Protein AF-A0A6A7FNQ8-F1 (afdb_monomer)

Radius of gyration: 38.82 Å; Cα contacts (8 Å, |Δi|>4): 27; chains: 1; bounding box: 84×37×100 Å

Solvent-accessible surface area (backbone atoms only — not comparable to full-atom values): 10186 Å² total; per-residue (Å²): 113,66,74,56,52,59,48,55,56,49,52,52,52,51,53,49,52,50,53,35,25,52,53,17,48,75,67,78,38,58,58,59,39,65,74,50,99,54,83,59,86,75,88,68,81,47,77,76,74,66,50,86,70,85,69,53,70,67,58,48,48,44,39,73,67,52,43,49,56,52,52,51,49,54,50,50,52,48,52,49,49,55,52,49,51,53,59,70,70,46,84,82,74,76,77,59,86,85,74,57,78,63,93,86,80,80,80,84,82,92,76,85,90,77,94,81,89,77,90,79,89,78,74,78,78,76,77,79,76,74,83,63,71,69,60,57,56,55,53,53,55,54,54,54,55,53,53,53,53,53,52,52,54,53,54,64,73,74,110

Secondary structure (DSSP, 8-state):
-HHHHHHHHHHHHHHHHHHHHHHHHHTT--TTTTTSSSPPPP-PPPTTTT-S----HHHHHHIIIIIHHHHHHHHHHHHHHHHHHHHHHS--PPPPTTS-S-TTSSSS---------------PPPPPPPPPTHHHHHHHHHHHHHHHHHHHHHHHHH-

Mean predicted aligned error: 19.67 Å

InterPro domains:
  IPR038077 Troponin domain superfamily [SSF90250] (1-68)

Organism: NCBI:txid1518452

Foldseek 3Di:
DVVVVVVVVVVVVVVVLVVQQVVCVVVVHHSCQSVDPDHHDDPDDDPVRPPPDPDDPVVVVCCVVCVVVVVVVVVVVVVVVVVVVVVVPDDPDDDPPVVDDPVPPPDPDDDDDDDDDDDDDDDDPPDDPPPDCVVVVVVVVVVVVVVVVVVVVVVVVVD

Structure (mmCIF, N/CA/C/O backbone):
data_AF-A0A6A7FNQ8-F1
#
_entry.id   AF-A0A6A7FNQ8-F1
#
loop_
_atom_site.group_PDB
_atom_site.id
_atom_site.type_symbol
_atom_site.label_atom_id
_atom_site.label_alt_id
_atom_site.label_comp_id
_atom_site.label_asym_id
_atom_site.label_entity_id
_atom_site.label_seq_id
_atom_site.pdbx_PDB_ins_code
_atom_site.Cartn_x
_atom_site.Cartn_y
_atom_site.Cartn_z
_atom_site.occupancy
_atom_site.B_iso_or_equiv
_atom_site.auth_seq_id
_atom_site.auth_comp_id
_atom_site.auth_asym_id
_atom_site.auth_atom_id
_atom_site.pdbx_PDB_model_num
ATOM 1 N N . ARG A 1 1 ? 17.886 -22.400 -55.263 1.00 74.25 1 ARG A N 1
ATOM 2 C CA . ARG A 1 1 ? 17.779 -22.983 -53.901 1.00 74.25 1 ARG A CA 1
ATOM 3 C C . ARG A 1 1 ? 18.314 -22.017 -52.836 1.00 74.25 1 ARG A C 1
ATOM 5 O O . ARG A 1 1 ? 17.515 -21.608 -52.012 1.00 74.25 1 ARG A O 1
ATOM 12 N N . MET A 1 2 ? 19.568 -21.554 -52.929 1.00 79.62 2 MET A N 1
ATOM 13 C CA . MET A 1 2 ? 20.163 -20.540 -52.025 1.00 79.62 2 MET A CA 1
ATOM 14 C C . MET A 1 2 ? 19.332 -19.250 -51.878 1.00 79.62 2 MET A C 1
ATOM 16 O O . MET A 1 2 ? 18.899 -18.930 -50.783 1.00 79.62 2 MET A O 1
ATOM 20 N N . LYS A 1 3 ? 18.943 -18.608 -52.992 1.00 83.62 3 LYS A N 1
ATOM 21 C CA . LYS A 1 3 ? 18.135 -17.367 -52.968 1.00 83.62 3 LYS A CA 1
ATOM 22 C C . LYS A 1 3 ? 16.793 -17.477 -52.222 1.00 83.62 3 LYS A C 1
ATOM 24 O O . LYS A 1 3 ? 16.297 -16.477 -51.721 1.00 83.62 3 LYS A O 1
ATOM 29 N N . ARG A 1 4 ? 16.195 -18.676 -52.172 1.00 88.31 4 ARG A N 1
ATOM 30 C CA . ARG A 1 4 ? 14.946 -18.929 -51.431 1.00 88.31 4 ARG A CA 1
ATOM 31 C C . ARG A 1 4 ? 15.222 -19.069 -49.937 1.00 88.31 4 ARG A C 1
ATOM 33 O O . ARG A 1 4 ? 14.495 -18.506 -49.143 1.00 88.31 4 ARG A O 1
ATOM 40 N N . GLN A 1 5 ? 16.309 -19.743 -49.572 1.00 89.38 5 GLN A N 1
ATOM 41 C CA . GLN A 1 5 ? 16.746 -19.836 -48.178 1.00 89.38 5 GLN A CA 1
ATOM 42 C C . GLN A 1 5 ? 17.107 -18.454 -47.621 1.00 89.38 5 GLN A C 1
ATOM 44 O O . GLN A 1 5 ? 16.694 -18.119 -46.518 1.00 89.38 5 GLN A O 1
ATOM 49 N N . ASP A 1 6 ? 17.796 -17.617 -48.402 1.00 90.44 6 ASP A N 1
ATOM 50 C CA . ASP A 1 6 ? 18.111 -16.238 -48.005 1.00 90.44 6 ASP A CA 1
ATOM 51 C C . ASP A 1 6 ? 16.852 -15.387 -47.790 1.00 90.44 6 ASP A C 1
ATOM 53 O O . ASP A 1 6 ? 16.841 -14.505 -46.931 1.00 90.44 6 ASP A O 1
ATOM 57 N N . TYR A 1 7 ? 15.797 -15.640 -48.570 1.00 92.19 7 TYR A N 1
ATOM 58 C CA . TYR A 1 7 ? 14.490 -15.011 -48.393 1.00 92.19 7 TYR A CA 1
ATOM 59 C C . TYR A 1 7 ? 13.813 -15.502 -47.108 1.00 92.19 7 TYR A C 1
ATOM 61 O O . TYR A 1 7 ? 13.471 -14.682 -46.258 1.00 92.19 7 TYR A O 1
ATOM 69 N N . ASP A 1 8 ? 13.742 -16.821 -46.917 1.00 92.88 8 ASP A N 1
ATOM 70 C CA . ASP A 1 8 ? 13.152 -17.449 -45.730 1.00 92.88 8 ASP A CA 1
ATOM 71 C C . ASP A 1 8 ? 13.858 -16.959 -44.439 1.00 92.88 8 ASP A C 1
ATOM 73 O O . ASP A 1 8 ? 13.212 -16.612 -43.450 1.00 92.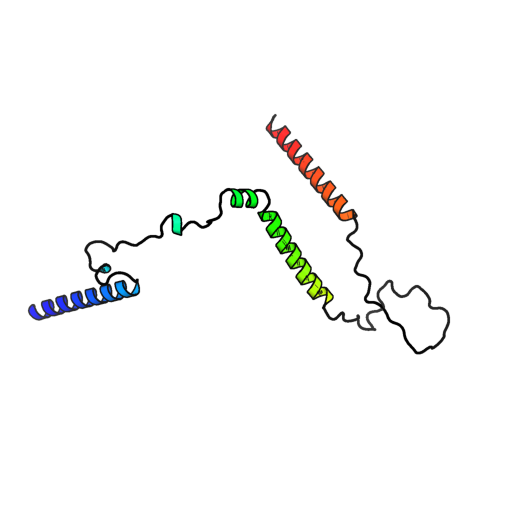88 8 ASP A O 1
ATOM 77 N N . PHE A 1 9 ? 15.191 -16.822 -44.444 1.00 92.50 9 PHE A N 1
ATOM 78 C CA . PHE A 1 9 ? 15.948 -16.288 -43.301 1.00 92.50 9 PHE A CA 1
ATOM 79 C C . PHE A 1 9 ? 15.690 -14.803 -43.024 1.00 92.50 9 PHE A C 1
ATOM 81 O O . PHE A 1 9 ? 15.757 -14.382 -41.865 1.00 92.50 9 PHE A O 1
ATOM 88 N N . LYS A 1 10 ? 15.431 -13.991 -44.054 1.00 93.25 10 LYS A N 1
ATOM 89 C CA . LYS A 1 10 ? 15.084 -12.572 -43.877 1.00 93.25 10 LYS A CA 1
ATOM 90 C C . LYS A 1 10 ? 13.684 -12.426 -43.295 1.00 93.25 10 LYS A C 1
ATOM 92 O O . LYS A 1 10 ? 13.521 -11.680 -42.333 1.00 93.25 10 LYS A O 1
ATOM 97 N N . GLU A 1 11 ? 12.722 -13.186 -43.810 1.00 93.94 11 GLU A N 1
ATOM 98 C CA . GLU A 1 11 ? 11.338 -13.167 -43.333 1.00 93.94 11 GLU A CA 1
ATOM 99 C C . GLU A 1 11 ? 11.243 -13.616 -41.868 1.00 93.94 11 GLU A C 1
ATOM 101 O O . GLU A 1 11 ? 10.610 -12.951 -41.048 1.00 93.94 11 GLU A O 1
ATOM 106 N N . LEU A 1 12 ? 11.942 -14.693 -41.493 1.00 93.62 12 LEU A N 1
ATOM 107 C CA . LEU A 1 12 ? 11.960 -15.172 -40.109 1.00 93.62 12 LEU A CA 1
ATOM 108 C C . LEU A 1 12 ? 12.550 -14.138 -39.141 1.00 93.62 12 LEU A C 1
ATOM 110 O O . LEU A 1 12 ? 11.993 -13.918 -38.064 1.00 93.62 12 LEU A O 1
ATOM 114 N N . LYS A 1 13 ? 13.641 -13.463 -39.526 1.00 92.19 13 LYS A N 1
ATOM 115 C CA . LYS A 1 13 ? 14.248 -12.391 -38.718 1.00 92.19 13 LYS A CA 1
ATOM 116 C C . LYS A 1 13 ? 13.326 -11.182 -38.592 1.00 92.19 13 LYS A C 1
ATOM 118 O O . LYS A 1 13 ? 13.235 -10.589 -37.517 1.00 92.19 13 LYS A O 1
ATOM 123 N N . GLU A 1 14 ? 12.629 -10.821 -39.664 1.00 93.19 14 GLU A N 1
ATOM 124 C CA . GLU A 1 14 ? 11.662 -9.727 -39.642 1.00 93.19 14 GLU A CA 1
ATOM 125 C C . GLU A 1 14 ? 10.462 -10.060 -38.746 1.00 93.19 14 GLU A C 1
ATOM 127 O O . GLU A 1 14 ? 10.102 -9.263 -37.878 1.00 93.19 14 GLU A O 1
ATOM 132 N N . ARG A 1 15 ? 9.911 -11.272 -38.864 1.00 94.69 15 ARG A N 1
ATOM 133 C CA . ARG A 1 15 ? 8.818 -11.763 -38.017 1.00 94.69 15 ARG A CA 1
ATOM 134 C C . ARG A 1 15 ? 9.221 -11.822 -36.545 1.00 94.69 15 ARG A C 1
ATOM 136 O O . ARG A 1 15 ? 8.455 -11.397 -35.681 1.00 94.69 15 ARG A O 1
ATOM 143 N N . GLN A 1 16 ? 10.438 -12.276 -36.252 1.00 91.69 16 GLN A N 1
ATOM 144 C CA . GLN A 1 16 ? 11.000 -12.247 -34.902 1.00 91.69 16 GLN A CA 1
ATOM 145 C C . GLN A 1 16 ? 11.099 -10.807 -34.375 1.00 91.69 16 GLN A C 1
ATOM 147 O O . GLN A 1 16 ? 10.689 -10.536 -33.246 1.00 91.69 16 GLN A O 1
ATOM 152 N N . LYS A 1 17 ? 11.567 -9.853 -35.193 1.00 91.12 17 LYS A N 1
ATOM 153 C CA . LYS A 1 17 ? 11.630 -8.432 -34.814 1.00 91.12 17 LYS A CA 1
ATOM 154 C C . LYS A 1 17 ? 10.237 -7.863 -34.526 1.00 91.12 17 LYS A C 1
ATOM 156 O O . LYS A 1 17 ? 10.067 -7.148 -33.541 1.00 91.12 17 LYS A O 1
ATOM 161 N N . GLN A 1 18 ? 9.236 -8.201 -35.339 1.00 90.94 18 GLN A N 1
ATOM 162 C CA . GLN A 1 18 ? 7.845 -7.781 -35.136 1.00 90.94 18 GLN A CA 1
ATOM 163 C C . GLN A 1 18 ? 7.258 -8.342 -33.832 1.00 90.94 18 GLN A C 1
ATOM 165 O O . GLN A 1 18 ? 6.653 -7.593 -33.067 1.00 90.94 18 GLN A O 1
ATOM 170 N N . GLN A 1 19 ? 7.498 -9.621 -33.525 1.00 92.44 19 GLN A N 1
ATOM 171 C CA . GLN A 1 19 ? 7.075 -10.228 -32.257 1.00 92.44 19 GLN A CA 1
ATOM 172 C C . GLN A 1 19 ? 7.722 -9.541 -31.047 1.00 92.44 19 GLN A C 1
ATOM 174 O O . GLN A 1 19 ? 7.041 -9.254 -30.061 1.00 92.44 19 GLN A O 1
ATOM 179 N N . LEU A 1 20 ? 9.024 -9.235 -31.115 1.00 90.69 20 LEU A N 1
ATOM 180 C CA . LEU A 1 20 ? 9.728 -8.530 -30.039 1.00 90.69 20 LEU A CA 1
ATOM 181 C C . LEU A 1 20 ? 9.211 -7.095 -29.858 1.00 90.69 20 LEU A C 1
ATOM 183 O O . LEU A 1 20 ? 9.031 -6.671 -28.718 1.00 90.69 20 LEU A O 1
ATOM 187 N N . ARG A 1 21 ? 8.894 -6.389 -30.952 1.00 89.00 21 ARG A N 1
ATOM 188 C CA . ARG A 1 21 ? 8.266 -5.053 -30.927 1.00 89.00 21 ARG A CA 1
ATOM 189 C C . ARG A 1 21 ? 6.882 -5.078 -30.273 1.00 89.00 21 ARG A C 1
ATOM 191 O O . ARG A 1 21 ? 6.615 -4.290 -29.372 1.00 89.00 21 ARG A O 1
ATOM 198 N N . GLN A 1 22 ? 6.021 -6.021 -30.662 1.00 92.31 22 GLN A N 1
ATOM 199 C CA . GLN A 1 22 ? 4.696 -6.194 -30.050 1.00 92.31 22 GLN A CA 1
ATOM 200 C C . GLN A 1 22 ? 4.795 -6.548 -28.560 1.00 92.31 22 GLN A C 1
ATOM 202 O O . GLN A 1 22 ? 4.031 -6.040 -27.740 1.00 92.31 22 GLN A O 1
ATOM 207 N N . LYS A 1 23 ? 5.768 -7.388 -28.188 1.00 90.88 23 LYS A N 1
ATOM 208 C CA . LYS A 1 23 ? 6.032 -7.747 -26.790 1.00 90.88 23 LYS A CA 1
ATOM 209 C C . LYS A 1 23 ? 6.542 -6.559 -25.972 1.00 90.88 23 LYS A C 1
ATOM 211 O O . LYS A 1 23 ? 6.182 -6.459 -24.802 1.00 90.88 23 LYS A O 1
ATOM 216 N N . ALA A 1 24 ? 7.355 -5.682 -26.561 1.00 88.75 24 ALA A N 1
ATOM 217 C CA . ALA A 1 24 ? 7.820 -4.461 -25.908 1.00 88.75 24 ALA A CA 1
ATOM 218 C C . ALA A 1 24 ? 6.654 -3.492 -25.660 1.00 88.75 24 ALA A C 1
ATOM 220 O O . ALA A 1 24 ? 6.426 -3.110 -24.514 1.00 88.75 24 ALA A O 1
ATOM 221 N N . LEU A 1 25 ? 5.827 -3.246 -26.684 1.00 87.06 25 LEU A N 1
ATOM 222 C CA . LEU A 1 25 ? 4.610 -2.433 -26.574 1.00 87.06 25 LEU A CA 1
ATOM 223 C C . LEU A 1 25 ? 3.655 -2.951 -25.492 1.00 87.06 25 LEU A C 1
ATOM 225 O O . LEU A 1 25 ? 3.199 -2.183 -24.651 1.00 87.06 25 LEU A O 1
ATOM 229 N N . LYS A 1 26 ? 3.400 -4.267 -25.450 1.00 90.62 26 LYS A N 1
ATOM 230 C CA . LYS A 1 26 ? 2.533 -4.878 -24.426 1.00 90.62 26 LYS A CA 1
ATOM 231 C C . LYS A 1 26 ? 3.081 -4.710 -23.003 1.00 90.62 26 LYS A C 1
ATOM 233 O O . LYS A 1 26 ? 2.311 -4.690 -22.052 1.00 90.62 26 LYS A O 1
ATOM 238 N N . LYS A 1 27 ? 4.403 -4.607 -22.851 1.00 86.88 27 LYS A N 1
ATOM 239 C CA . LYS A 1 27 ? 5.076 -4.362 -21.567 1.00 86.88 27 LYS A CA 1
ATOM 240 C C . LYS A 1 27 ? 5.194 -2.872 -21.220 1.00 86.88 27 LYS A C 1
ATOM 242 O O . LYS A 1 27 ? 5.860 -2.553 -20.242 1.00 86.88 27 LYS A O 1
ATOM 247 N N . GLY A 1 28 ? 4.591 -1.978 -22.010 1.00 84.56 28 GLY A N 1
ATOM 248 C CA . GLY A 1 28 ? 4.700 -0.528 -21.816 1.00 84.56 28 GLY A CA 1
ATOM 249 C C . GLY A 1 28 ? 6.122 -0.003 -22.021 1.00 84.56 28 GLY A C 1
ATOM 250 O O . GLY A 1 28 ? 6.487 1.037 -21.484 1.00 84.56 28 GLY A O 1
ATOM 251 N N . LEU A 1 29 ? 6.941 -0.755 -22.751 1.00 83.88 29 LEU A N 1
ATOM 252 C CA . LEU A 1 29 ? 8.338 -0.457 -23.002 1.00 83.88 29 LEU A CA 1
ATOM 253 C C . LEU A 1 29 ? 8.497 0.033 -24.448 1.00 83.88 29 LEU A C 1
ATOM 255 O O . LEU A 1 29 ? 7.696 -0.316 -25.316 1.00 83.88 29 LEU A O 1
ATOM 259 N N . ASP A 1 30 ? 9.532 0.829 -24.711 1.00 83.44 30 ASP A N 1
ATOM 260 C CA . ASP A 1 30 ? 9.786 1.386 -26.041 1.00 83.44 30 ASP A CA 1
ATOM 261 C C . ASP A 1 30 ? 9.891 0.298 -27.132 1.00 83.44 30 ASP A C 1
ATOM 263 O O . ASP A 1 30 ? 10.365 -0.818 -26.893 1.00 83.44 30 ASP A O 1
ATOM 267 N N . VAL A 1 31 ? 9.440 0.622 -28.346 1.00 79.25 31 VAL A N 1
ATOM 268 C CA . VAL A 1 31 ? 9.229 -0.323 -29.454 1.00 79.25 31 VAL A CA 1
ATOM 269 C C . VAL A 1 31 ? 10.501 -1.078 -29.834 1.00 79.25 31 VAL A C 1
ATOM 271 O O . VAL A 1 31 ? 10.424 -2.234 -30.245 1.00 79.25 31 VAL A O 1
ATOM 274 N N . GLU A 1 32 ? 11.682 -0.485 -29.659 1.00 80.38 32 GLU A N 1
ATOM 275 C CA . GLU A 1 32 ? 12.964 -1.126 -29.987 1.00 80.38 32 GLU A CA 1
ATOM 276 C C . GLU A 1 32 ? 13.708 -1.695 -28.773 1.00 80.38 32 GLU A C 1
ATOM 278 O O . GLU A 1 32 ? 14.740 -2.356 -28.924 1.00 80.38 32 GLU A O 1
ATOM 283 N N . ALA A 1 33 ? 13.164 -1.528 -27.570 1.00 81.62 33 ALA A N 1
ATOM 284 C CA . ALA A 1 33 ? 13.860 -1.832 -26.326 1.00 81.62 33 ALA A CA 1
ATOM 285 C C . ALA A 1 33 ? 14.182 -3.325 -26.1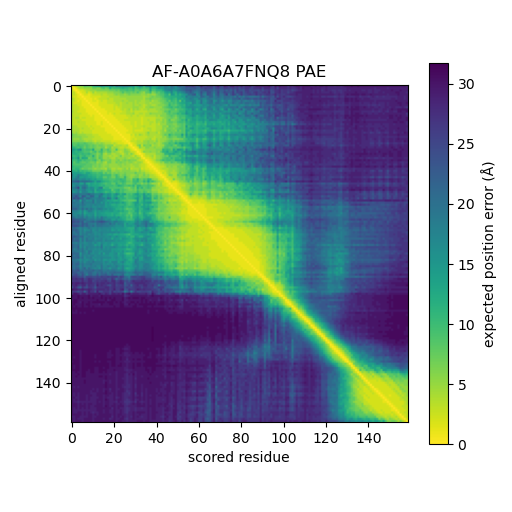42 1.00 81.62 33 ALA A C 1
ATOM 287 O O . ALA A 1 33 ? 15.149 -3.671 -25.470 1.00 81.62 33 ALA A O 1
ATOM 288 N N . LEU A 1 34 ? 13.407 -4.221 -26.762 1.00 82.00 34 LEU A N 1
ATOM 289 C CA . LEU A 1 34 ? 13.666 -5.666 -26.739 1.00 82.00 34 LEU A CA 1
ATOM 290 C C . LEU A 1 34 ? 14.486 -6.158 -27.948 1.00 82.00 34 LEU A C 1
ATOM 292 O O . LEU A 1 34 ? 14.847 -7.329 -28.013 1.00 82.00 34 LEU A O 1
ATOM 296 N N . THR A 1 35 ? 14.771 -5.280 -28.914 1.00 82.50 35 THR A N 1
ATOM 297 C CA . THR A 1 35 ? 15.546 -5.600 -30.127 1.00 82.50 35 THR A CA 1
ATOM 298 C C . THR A 1 35 ? 17.013 -5.164 -30.046 1.00 82.50 35 THR A C 1
ATOM 300 O O . THR A 1 35 ? 17.786 -5.450 -30.958 1.00 82.50 35 THR A O 1
ATOM 303 N N . GLY A 1 36 ? 17.403 -4.482 -28.963 1.00 82.38 36 GLY A N 1
ATOM 304 C CA . GLY A 1 36 ? 18.777 -4.052 -28.705 1.00 82.38 36 GLY A CA 1
ATOM 305 C C . GLY A 1 36 ? 19.710 -5.180 -28.245 1.00 82.38 36 GLY A C 1
ATOM 306 O O . GLY A 1 36 ? 19.281 -6.274 -27.888 1.00 82.38 36 GLY A O 1
ATOM 307 N N . LYS A 1 37 ? 21.021 -4.897 -28.225 1.00 87.50 37 LYS A N 1
ATOM 308 C CA . LYS A 1 37 ? 22.077 -5.838 -27.791 1.00 87.50 37 LYS A CA 1
ATOM 309 C C . LYS A 1 37 ? 22.007 -6.187 -26.300 1.00 87.50 37 LYS A C 1
ATOM 311 O O . LYS A 1 37 ? 22.476 -7.243 -25.887 1.00 87.50 37 LYS A O 1
ATOM 316 N N . HIS A 1 38 ? 21.456 -5.283 -25.501 1.00 85.25 38 HIS A N 1
ATOM 317 C CA . HIS A 1 38 ? 21.359 -5.419 -24.056 1.00 85.25 38 HIS A CA 1
ATOM 318 C C . HIS A 1 38 ? 19.888 -5.453 -23.648 1.00 85.25 38 HIS A C 1
ATOM 320 O O . HIS A 1 38 ? 19.074 -4.790 -24.297 1.00 85.25 38 HIS A O 1
ATOM 326 N N . PRO A 1 39 ? 19.539 -6.215 -22.597 1.00 86.12 39 PRO A N 1
ATOM 327 C CA . PRO A 1 39 ? 18.181 -6.233 -22.085 1.00 86.12 39 PRO A CA 1
ATOM 328 C C . PRO A 1 39 ? 17.726 -4.810 -21.732 1.00 86.12 39 PRO A C 1
ATOM 330 O O . PRO A 1 39 ? 18.545 -3.976 -21.328 1.00 86.12 39 PRO A O 1
ATOM 333 N N . PRO A 1 40 ? 16.428 -4.514 -21.890 1.00 86.25 40 PRO A N 1
ATOM 334 C CA . PRO A 1 40 ? 15.921 -3.181 -21.636 1.00 86.25 40 PRO A CA 1
ATOM 335 C C . PRO A 1 40 ? 16.092 -2.789 -20.173 1.00 86.25 40 PRO A C 1
ATOM 337 O O . PRO A 1 40 ? 15.895 -3.603 -19.269 1.00 86.25 40 PRO A O 1
ATOM 340 N N . LYS A 1 41 ? 16.417 -1.515 -19.943 1.00 84.75 41 LYS A N 1
ATOM 341 C CA . LYS A 1 41 ? 16.476 -0.948 -18.596 1.00 84.75 41 LYS A CA 1
ATOM 342 C C . LYS A 1 41 ? 15.069 -0.941 -18.006 1.00 84.75 41 LYS A C 1
ATOM 344 O O . LYS A 1 41 ? 14.165 -0.323 -18.562 1.00 84.75 41 LYS A O 1
ATOM 349 N N . ILE A 1 42 ? 14.897 -1.635 -16.889 1.00 83.12 42 ILE A N 1
ATOM 350 C CA . ILE A 1 42 ? 13.649 -1.648 -16.132 1.00 83.12 42 ILE A CA 1
ATOM 351 C C . ILE A 1 42 ? 13.717 -0.484 -15.150 1.00 83.12 42 ILE A C 1
ATOM 353 O O . ILE A 1 42 ? 14.670 -0.389 -14.378 1.00 83.12 42 ILE A O 1
ATOM 357 N N . GLN A 1 43 ? 12.715 0.391 -15.174 1.00 80.31 43 GLN A N 1
ATOM 358 C CA . GLN A 1 43 ? 12.529 1.348 -14.091 1.00 80.31 43 GLN A CA 1
ATOM 359 C C . GLN A 1 43 ? 12.039 0.562 -12.879 1.00 80.31 43 GLN A C 1
ATOM 361 O O . GLN A 1 43 ? 10.892 0.124 -12.815 1.00 80.31 43 GLN A O 1
ATOM 366 N N . THR A 1 44 ? 12.944 0.289 -11.948 1.00 83.56 44 THR A N 1
ATOM 367 C CA . THR A 1 44 ? 12.567 -0.269 -10.655 1.00 83.56 44 THR A CA 1
ATOM 368 C C . THR A 1 44 ? 12.045 0.859 -9.788 1.00 83.56 44 THR A C 1
ATOM 370 O O . THR A 1 44 ? 12.706 1.892 -9.699 1.00 83.56 44 THR A O 1
ATOM 373 N N . ALA A 1 45 ? 10.918 0.639 -9.108 1.00 86.56 45 ALA A N 1
ATOM 374 C CA . ALA A 1 45 ? 10.412 1.616 -8.151 1.00 86.56 45 ALA A CA 1
ATOM 375 C C . ALA A 1 45 ? 11.514 2.031 -7.160 1.00 86.56 45 ALA A C 1
ATOM 377 O O . ALA A 1 45 ? 12.263 1.171 -6.669 1.00 86.56 45 ALA A O 1
ATOM 378 N N . SER A 1 46 ? 11.619 3.335 -6.908 1.00 90.12 46 SER A N 1
ATOM 379 C CA . SER A 1 46 ? 12.622 3.930 -6.018 1.00 90.12 46 SER A CA 1
ATOM 380 C C . SER A 1 46 ? 12.437 3.447 -4.576 1.00 90.12 46 SER A C 1
ATOM 382 O O . SER A 1 46 ? 11.345 3.032 -4.179 1.00 90.12 46 SER A O 1
ATOM 384 N N . LYS A 1 47 ? 13.483 3.563 -3.746 1.00 88.06 47 LYS A N 1
ATOM 385 C CA . LYS A 1 47 ? 13.382 3.324 -2.293 1.00 88.06 47 LYS A CA 1
ATOM 386 C C . LYS A 1 47 ? 12.231 4.120 -1.663 1.00 88.06 47 LYS A C 1
ATOM 388 O O . LYS A 1 47 ? 11.553 3.610 -0.780 1.00 88.06 47 LYS A O 1
ATOM 393 N N . PHE A 1 48 ? 11.988 5.341 -2.143 1.00 85.12 48 PHE A N 1
ATOM 394 C CA . PHE A 1 48 ? 10.912 6.202 -1.647 1.00 85.12 48 PHE A CA 1
ATOM 395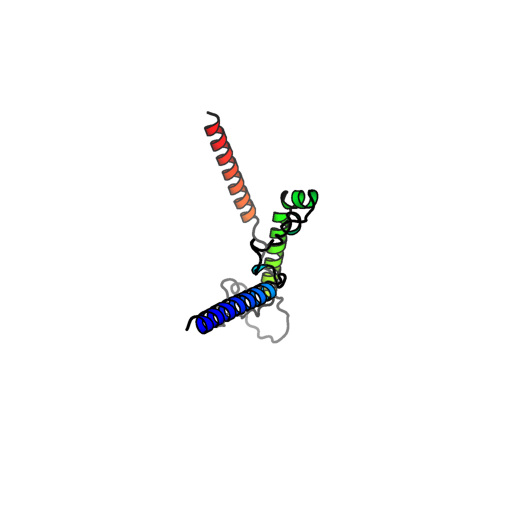 C C . PHE A 1 48 ? 9.508 5.709 -2.040 1.00 85.12 48 PHE A C 1
ATOM 397 O O . PHE A 1 48 ? 8.570 5.798 -1.252 1.00 85.12 48 PHE A O 1
ATOM 404 N N . GLU A 1 49 ? 9.355 5.150 -3.241 1.00 86.81 49 GLU A N 1
ATOM 405 C CA . GLU A 1 49 ? 8.071 4.634 -3.739 1.00 86.81 49 GLU A CA 1
ATOM 406 C C . GLU A 1 49 ? 7.692 3.310 -3.074 1.00 86.81 49 GLU A C 1
ATOM 408 O O . GLU A 1 49 ? 6.514 3.044 -2.862 1.00 86.81 49 GLU A O 1
ATOM 413 N N . ARG A 1 50 ? 8.698 2.508 -2.703 1.00 87.94 50 ARG A N 1
ATOM 414 C CA . ARG A 1 50 ? 8.537 1.230 -1.993 1.00 87.94 50 ARG A CA 1
ATOM 415 C C . ARG A 1 50 ? 8.369 1.379 -0.484 1.00 87.94 50 ARG A C 1
ATOM 417 O O . ARG A 1 50 ? 8.217 0.372 0.201 1.00 87.94 50 ARG A O 1
ATOM 424 N N . ARG A 1 51 ? 8.448 2.602 0.048 1.00 88.69 51 ARG A N 1
ATOM 425 C CA . ARG A 1 51 ? 8.292 2.853 1.481 1.00 88.69 51 ARG A CA 1
ATOM 426 C C . ARG A 1 51 ? 6.865 2.472 1.889 1.00 88.69 51 ARG A C 1
ATOM 428 O O . ARG A 1 51 ? 5.924 3.165 1.515 1.00 88.69 51 ARG A O 1
ATOM 435 N N . THR A 1 52 ? 6.739 1.373 2.636 1.00 85.44 52 THR A N 1
ATOM 436 C CA . THR A 1 52 ? 5.470 0.846 3.169 1.00 85.44 52 THR A CA 1
ATOM 437 C C . THR A 1 52 ? 4.789 1.864 4.067 1.00 85.44 52 THR A C 1
ATOM 439 O O . THR A 1 52 ? 3.588 2.080 3.973 1.00 85.44 52 THR A O 1
ATOM 442 N N . ASP A 1 53 ? 5.590 2.533 4.890 1.00 88.75 53 ASP A N 1
ATOM 443 C CA . ASP A 1 53 ? 5.088 3.427 5.912 1.00 88.75 53 ASP A CA 1
ATOM 444 C C . ASP A 1 53 ? 5.612 4.854 5.737 1.00 88.75 53 ASP A C 1
ATOM 446 O O . ASP A 1 53 ? 6.789 5.138 5.992 1.00 88.75 53 ASP A O 1
ATOM 450 N N . ARG A 1 54 ? 4.725 5.766 5.330 1.00 89.62 54 ARG A N 1
ATOM 451 C CA . ARG A 1 54 ? 5.009 7.201 5.175 1.00 89.62 54 ARG A CA 1
ATOM 452 C C . ARG A 1 54 ? 4.797 8.020 6.452 1.00 89.62 54 ARG A C 1
ATOM 454 O O . ARG A 1 54 ? 5.052 9.220 6.405 1.00 89.62 54 ARG A O 1
ATOM 461 N N . ARG A 1 55 ? 4.390 7.397 7.563 1.00 89.38 55 ARG A N 1
ATOM 462 C CA . ARG A 1 55 ? 4.189 8.067 8.855 1.00 89.38 55 ARG A CA 1
ATOM 463 C C . ARG A 1 55 ? 5.486 8.698 9.364 1.00 89.38 55 ARG A C 1
ATOM 465 O O . ARG A 1 55 ? 6.593 8.238 9.026 1.00 89.38 55 ARG A O 1
ATOM 472 N N . THR A 1 56 ? 5.334 9.781 10.126 1.00 92.50 56 THR A N 1
ATOM 473 C CA . THR A 1 56 ? 6.451 10.500 10.754 1.00 92.50 56 THR A CA 1
ATOM 474 C C . THR A 1 56 ? 7.047 9.682 11.904 1.00 92.50 56 THR A C 1
ATOM 476 O O . THR A 1 56 ? 6.538 8.615 12.241 1.00 92.50 56 THR A O 1
ATOM 479 N N . TYR A 1 57 ? 8.181 10.121 12.459 1.00 91.19 57 TYR A N 1
ATOM 480 C CA . TYR A 1 57 ? 8.793 9.425 13.595 1.00 91.19 57 TYR A CA 1
ATOM 481 C C . TYR A 1 57 ? 7.868 9.438 14.816 1.00 91.19 57 TYR A C 1
ATOM 483 O O . TYR A 1 57 ? 7.639 8.385 15.399 1.00 91.19 57 TYR A O 1
ATOM 491 N N . ASP A 1 58 ? 7.276 10.592 15.129 1.00 93.38 58 ASP A N 1
ATOM 492 C CA . ASP A 1 58 ? 6.390 10.752 16.285 1.00 93.38 58 ASP A CA 1
ATOM 493 C C . ASP A 1 58 ? 5.133 9.883 16.165 1.00 93.38 58 ASP A C 1
ATOM 495 O O . ASP A 1 58 ? 4.731 9.248 17.135 1.00 93.38 58 ASP A O 1
ATOM 499 N N . ASP A 1 59 ? 4.554 9.782 14.963 1.00 91.81 59 ASP A N 1
ATOM 500 C CA . ASP A 1 59 ? 3.398 8.911 14.716 1.00 91.81 59 ASP A CA 1
ATOM 501 C C . ASP A 1 59 ? 3.750 7.435 14.912 1.00 91.81 59 ASP A C 1
ATOM 503 O O . ASP A 1 59 ? 2.962 6.678 15.469 1.00 91.81 59 ASP A O 1
ATOM 507 N N . LYS A 1 60 ? 4.933 7.004 14.451 1.00 92.69 60 LYS A N 1
ATOM 508 C CA . LYS A 1 60 ? 5.386 5.621 14.653 1.00 92.69 60 LYS A CA 1
ATOM 509 C C . LYS A 1 60 ? 5.669 5.346 16.116 1.00 92.69 60 LYS A C 1
ATOM 511 O O . LYS A 1 60 ? 5.309 4.282 16.591 1.00 92.69 60 LYS A O 1
ATOM 516 N N . LYS A 1 61 ? 6.304 6.295 16.803 1.00 93.69 61 LYS A N 1
ATOM 517 C CA . LYS A 1 61 ? 6.599 6.198 18.227 1.00 93.69 61 LYS A CA 1
ATOM 518 C C . LYS A 1 61 ? 5.305 5.960 19.007 1.00 93.69 61 LYS A C 1
ATOM 520 O O . LYS A 1 61 ? 5.182 4.922 19.629 1.00 93.69 61 LYS A O 1
ATOM 525 N N . LYS A 1 62 ? 4.301 6.825 18.837 1.00 93.75 62 LYS A N 1
ATOM 526 C CA . LYS A 1 62 ? 2.984 6.663 19.478 1.00 93.75 62 LYS A CA 1
ATOM 527 C C . LYS A 1 62 ? 2.301 5.344 19.129 1.00 93.75 62 LYS A C 1
ATOM 529 O O . LYS A 1 62 ? 1.707 4.715 19.986 1.00 93.75 62 LYS A O 1
ATOM 534 N N . LEU A 1 63 ? 2.392 4.920 17.872 1.00 91.31 63 LEU A N 1
ATOM 535 C CA . LEU A 1 63 ? 1.790 3.668 17.424 1.00 91.31 63 LEU A CA 1
ATOM 536 C C . LEU A 1 63 ? 2.436 2.433 18.073 1.00 91.31 63 LEU A C 1
ATOM 538 O O . LEU A 1 63 ? 1.741 1.459 18.319 1.00 91.31 63 LEU A O 1
ATOM 542 N N . PHE A 1 64 ? 3.749 2.456 18.315 1.00 90.94 64 PHE A N 1
ATOM 543 C CA . PHE A 1 64 ? 4.464 1.354 18.970 1.00 90.94 64 PHE A CA 1
ATOM 544 C C . PHE A 1 64 ? 4.537 1.497 20.500 1.00 90.94 64 PHE A C 1
ATOM 546 O O . PHE A 1 64 ? 4.862 0.529 21.169 1.00 90.94 64 PHE A O 1
ATOM 553 N N . GLU A 1 65 ? 4.212 2.667 21.051 1.00 93.56 65 GLU A N 1
ATOM 554 C CA . GLU A 1 65 ? 4.039 2.927 22.489 1.00 93.56 65 GLU A CA 1
ATOM 555 C C . GLU A 1 65 ? 2.556 2.800 22.883 1.00 93.56 65 GLU A C 1
ATOM 557 O O . GLU A 1 65 ? 1.967 3.737 23.414 1.00 93.56 65 GLU A O 1
ATOM 562 N N . GLY A 1 66 ? 1.918 1.677 22.544 1.00 92.25 66 GLY A N 1
ATOM 563 C CA . GLY A 1 66 ? 0.536 1.376 22.947 1.00 92.25 66 GLY A CA 1
ATOM 564 C C . GLY A 1 66 ? -0.572 1.944 22.050 1.00 92.25 66 GLY A C 1
ATOM 565 O O . GLY A 1 66 ? -1.716 1.507 22.135 1.00 92.25 66 GLY A O 1
ATOM 566 N N . GLY A 1 67 ? -0.270 2.846 21.110 1.00 93.81 67 GLY A N 1
ATOM 567 C CA . GLY A 1 67 ? -1.285 3.370 20.185 1.00 93.81 67 GLY A CA 1
ATOM 568 C C . GLY A 1 67 ? -1.874 2.307 19.244 1.00 93.81 67 GLY A C 1
ATOM 569 O O . GLY A 1 67 ? -2.991 2.462 18.757 1.00 93.81 67 GLY A O 1
ATOM 5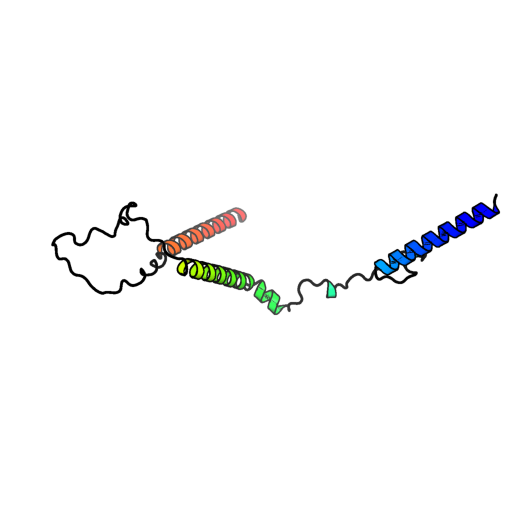70 N N . TRP A 1 68 ? -1.147 1.220 18.965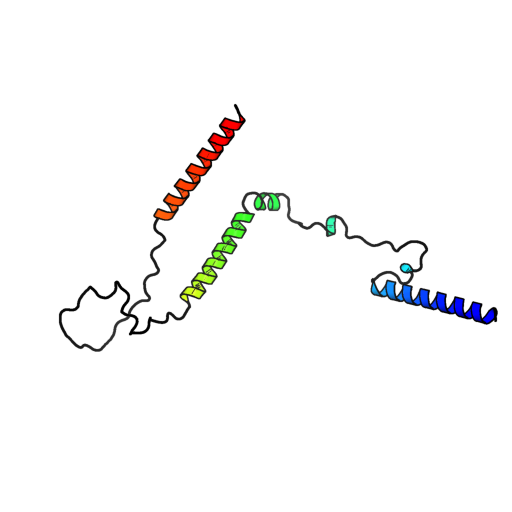 1.00 91.81 68 TRP A N 1
ATOM 571 C CA . TRP A 1 68 ? -1.712 0.064 18.259 1.00 91.81 68 TRP A CA 1
ATOM 572 C C . TRP A 1 68 ? -2.749 -0.674 19.103 1.00 91.81 68 TRP A C 1
ATOM 574 O O . TRP A 1 68 ? -3.786 -1.073 18.573 1.00 91.81 68 TRP A O 1
ATOM 584 N N . ASP A 1 69 ? -2.489 -0.825 20.396 1.00 93.75 69 ASP A N 1
ATOM 585 C CA . ASP A 1 69 ? -3.382 -1.524 21.315 1.00 93.75 69 ASP A CA 1
ATOM 586 C C . ASP A 1 69 ? -4.662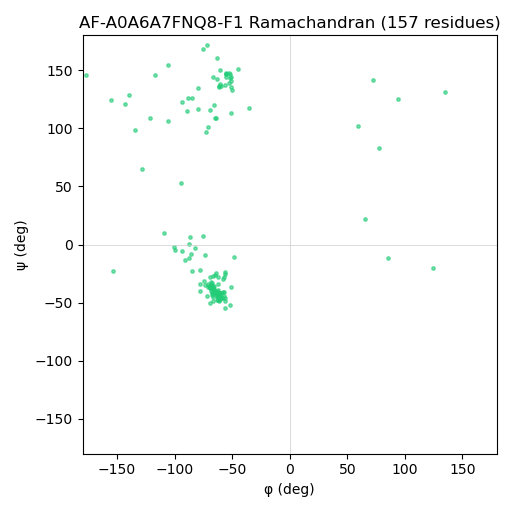 -0.722 21.537 1.00 93.75 69 ASP A C 1
ATOM 588 O O . ASP A 1 69 ? -5.751 -1.291 21.510 1.00 93.75 69 ASP A O 1
ATOM 592 N N . GLU A 1 70 ? -4.556 0.609 21.610 1.00 93.94 70 GLU A N 1
ATOM 593 C CA . GLU A 1 70 ? -5.707 1.518 21.598 1.00 93.94 70 GLU A CA 1
ATOM 594 C C . GLU A 1 70 ? -6.579 1.308 20.352 1.00 93.94 70 GLU A C 1
ATOM 596 O O . GLU A 1 70 ? -7.788 1.119 20.467 1.00 93.94 70 GLU A O 1
ATOM 601 N N . VAL A 1 71 ? -5.976 1.261 19.158 1.00 94.06 71 VAL A N 1
ATOM 602 C CA . VAL A 1 71 ? -6.714 1.040 17.900 1.00 94.06 71 VAL A CA 1
ATOM 603 C C . VAL A 1 71 ? -7.411 -0.322 17.890 1.00 94.06 71 VAL A C 1
ATOM 605 O O . VAL A 1 71 ? -8.566 -0.426 17.475 1.00 94.06 71 VAL A O 1
ATOM 608 N N . ILE A 1 72 ? -6.730 -1.372 18.354 1.00 95.06 72 ILE A N 1
ATOM 609 C CA . ILE A 1 72 ? -7.307 -2.718 18.435 1.00 95.06 72 ILE A CA 1
ATOM 610 C C . ILE A 1 72 ? -8.448 -2.750 19.457 1.00 95.06 72 ILE A C 1
ATOM 612 O O . ILE A 1 72 ? -9.487 -3.357 19.193 1.00 95.06 72 ILE A O 1
ATOM 616 N N . LYS A 1 73 ? -8.282 -2.095 20.609 1.00 96.38 73 LYS A N 1
ATOM 617 C CA . LYS A 1 73 ? -9.312 -1.985 21.646 1.00 96.38 73 LYS A CA 1
ATOM 618 C C . LYS A 1 73 ? -10.544 -1.258 21.118 1.00 96.38 73 LYS A C 1
ATOM 620 O O . LYS A 1 73 ? -11.647 -1.778 21.253 1.00 96.38 73 LYS A O 1
ATOM 625 N N . GLU A 1 74 ? -10.369 -0.122 20.448 1.00 96.12 74 GLU A N 1
ATOM 626 C CA . GLU A 1 74 ? -11.466 0.620 19.819 1.00 96.12 74 GLU A CA 1
ATOM 627 C C . GLU A 1 74 ? -12.207 -0.224 18.770 1.00 96.12 74 GLU A C 1
ATOM 629 O O . GLU A 1 74 ? -13.441 -0.217 18.718 1.00 96.12 74 GLU A O 1
ATOM 634 N N . GLU A 1 75 ? -11.481 -0.984 17.943 1.00 97.19 75 GLU A N 1
ATOM 635 C CA . GLU A 1 75 ? -12.086 -1.868 16.942 1.00 97.19 75 GLU A CA 1
ATOM 636 C C . GLU A 1 75 ? -12.865 -3.020 17.593 1.00 97.19 75 GLU A C 1
ATOM 638 O O . GLU A 1 75 ? -13.996 -3.302 17.185 1.00 97.19 75 GLU A O 1
ATOM 643 N N . LYS A 1 76 ? -12.313 -3.637 18.645 1.00 97.06 76 LYS A N 1
ATOM 644 C CA . LYS A 1 76 ? -12.993 -4.672 19.439 1.00 97.06 76 LYS A CA 1
ATOM 645 C C . LYS A 1 76 ? -14.241 -4.127 20.131 1.00 97.06 76 LYS A C 1
ATOM 647 O O . LYS A 1 76 ? -15.293 -4.756 20.062 1.00 97.06 76 LYS A O 1
ATOM 652 N N . GLU A 1 77 ? -14.161 -2.953 20.753 1.00 97.00 77 GLU A N 1
ATOM 653 C CA . GLU A 1 77 ? -15.312 -2.307 21.387 1.00 97.00 77 GLU A CA 1
ATOM 654 C C . GLU A 1 77 ? -16.408 -1.988 20.377 1.00 97.00 77 GLU A C 1
ATOM 656 O O . GLU A 1 77 ? -17.590 -2.184 20.659 1.00 97.00 77 GLU A O 1
ATOM 661 N N . LYS A 1 78 ? -16.035 -1.495 19.194 1.00 97.56 78 LYS A N 1
ATOM 662 C CA . LYS A 1 78 ? -16.989 -1.246 18.118 1.00 97.56 78 LYS A CA 1
ATOM 663 C C . LYS A 1 78 ? -17.642 -2.546 17.659 1.00 97.56 78 LYS A C 1
ATOM 665 O O . LYS A 1 78 ? -18.862 -2.605 17.569 1.00 97.56 78 LYS A O 1
ATOM 670 N N . PHE A 1 79 ? -16.848 -3.588 17.420 1.00 97.38 79 PHE A N 1
ATOM 671 C CA . PHE A 1 79 ? -17.354 -4.904 17.043 1.00 97.38 79 PHE A CA 1
ATOM 672 C C . PHE A 1 79 ? -18.336 -5.451 18.085 1.00 97.38 79 PHE A C 1
ATOM 674 O O . PHE A 1 79 ? -19.412 -5.928 17.721 1.00 97.38 79 PHE A O 1
ATOM 681 N N . TRP A 1 80 ? -18.001 -5.334 19.373 1.00 96.88 80 TRP A N 1
ATOM 682 C CA . TRP A 1 80 ? -18.878 -5.721 20.473 1.00 96.88 80 TRP A CA 1
ATOM 683 C C . TRP A 1 80 ? -20.179 -4.919 20.482 1.00 96.88 80 TRP A C 1
ATOM 685 O O . TRP A 1 80 ? -21.252 -5.513 20.546 1.00 96.88 80 TRP A O 1
ATOM 695 N N . LYS A 1 81 ? -20.104 -3.586 20.373 1.00 97.12 81 LYS A N 1
ATOM 696 C CA . LYS A 1 81 ? -21.283 -2.706 20.328 1.00 97.12 81 LYS A CA 1
ATOM 697 C C . LYS A 1 81 ? -22.193 -3.057 19.153 1.00 97.12 81 LYS A C 1
ATOM 699 O O . LYS A 1 81 ? -23.386 -3.243 19.366 1.00 97.12 81 LYS A O 1
ATOM 704 N N . ASP A 1 82 ? -21.630 -3.247 17.961 1.00 96.81 82 ASP A N 1
ATOM 705 C CA . ASP A 1 82 ? -22.378 -3.636 16.762 1.00 96.81 82 ASP A CA 1
ATOM 706 C C . ASP A 1 82 ? -23.112 -4.979 16.979 1.00 96.81 82 ASP A C 1
ATOM 708 O O . ASP A 1 82 ? -24.312 -5.091 16.716 1.00 96.81 82 ASP A O 1
ATOM 712 N N . HIS A 1 83 ? -22.428 -5.989 17.536 1.00 95.56 83 HIS A N 1
ATOM 713 C CA . HIS A 1 83 ? -23.031 -7.297 17.840 1.00 95.56 83 HIS A CA 1
ATOM 714 C C . HIS A 1 83 ? -24.078 -7.216 18.947 1.00 95.56 83 HIS A C 1
ATOM 716 O O . HIS A 1 83 ? -25.091 -7.916 18.902 1.00 95.56 83 HIS A O 1
ATOM 722 N N . TYR A 1 84 ? -23.846 -6.378 19.953 1.00 95.69 84 TYR A N 1
ATOM 723 C CA . TYR A 1 84 ? -24.775 -6.175 21.051 1.00 95.69 84 TYR A CA 1
ATOM 724 C C . TYR A 1 84 ? -26.057 -5.488 20.573 1.00 95.69 84 TYR A C 1
ATOM 726 O O . TYR A 1 84 ? -27.153 -5.923 20.926 1.00 95.69 84 TYR A O 1
ATOM 734 N N . GLU A 1 85 ? -25.948 -4.462 19.730 1.00 95.94 85 GLU A N 1
ATOM 735 C CA . GLU A 1 85 ? -27.098 -3.795 19.117 1.00 95.94 85 GLU A CA 1
ATOM 736 C C . GLU A 1 85 ? -27.892 -4.749 18.217 1.00 95.94 85 GLU A C 1
ATOM 738 O O . GLU A 1 85 ? -29.120 -4.810 18.321 1.00 95.94 85 GLU A O 1
ATOM 743 N N . GLU A 1 86 ? -27.213 -5.559 17.397 1.00 94.62 86 GLU A N 1
ATOM 744 C CA . GLU A 1 86 ? -27.858 -6.604 16.595 1.00 94.62 86 GLU A CA 1
ATOM 745 C C . GLU A 1 86 ? -28.570 -7.635 17.483 1.00 94.62 86 GLU A C 1
ATOM 747 O O . GLU A 1 86 ? -29.731 -7.992 17.251 1.00 94.62 86 GLU A O 1
ATOM 752 N N . PHE A 1 87 ? -27.903 -8.083 18.547 1.00 92.81 87 PHE A N 1
ATOM 753 C CA . PHE A 1 87 ? -28.465 -9.011 19.515 1.00 92.81 87 PHE A CA 1
ATOM 754 C C . PHE A 1 87 ? -29.704 -8.416 20.188 1.00 92.81 87 PHE A C 1
ATOM 756 O O . PHE A 1 87 ? -30.728 -9.092 20.258 1.00 92.81 87 PHE A O 1
ATOM 763 N N . MET A 1 88 ? -29.664 -7.170 20.652 1.00 92.06 88 MET A N 1
ATOM 764 C CA . MET A 1 88 ? -30.804 -6.511 21.298 1.00 92.06 88 MET A CA 1
ATOM 765 C C . MET A 1 88 ? -31.953 -6.229 20.323 1.00 92.06 88 MET A C 1
ATOM 767 O O . MET A 1 88 ? -33.117 -6.317 20.709 1.00 92.06 88 MET A O 1
ATOM 771 N N . GLY A 1 89 ? -31.643 -5.955 19.054 1.00 91.56 89 GLY A N 1
ATOM 772 C CA . GLY A 1 89 ? -32.623 -5.775 17.983 1.00 91.56 89 GLY A CA 1
ATOM 773 C C . GLY A 1 89 ? -33.279 -7.072 17.499 1.00 91.56 89 GLY A C 1
ATOM 774 O O . GLY A 1 89 ? -34.246 -7.024 16.732 1.00 91.56 89 GLY A O 1
ATOM 775 N N . ARG A 1 90 ? -32.793 -8.245 17.931 1.00 90.06 90 ARG A N 1
ATOM 776 C CA . ARG A 1 90 ? -33.361 -9.530 17.510 1.00 90.06 90 ARG A CA 1
ATOM 777 C C . ARG A 1 90 ? -34.774 -9.712 18.057 1.00 90.06 90 ARG A C 1
ATOM 779 O O . ARG A 1 90 ? -35.079 -9.385 19.203 1.00 90.06 90 ARG A O 1
ATOM 786 N N . THR A 1 91 ? -35.643 -10.342 17.272 1.00 86.81 91 THR A N 1
ATOM 787 C CA . THR A 1 91 ? -36.963 -10.744 17.766 1.00 86.81 91 THR A CA 1
ATOM 788 C C . THR A 1 91 ? -36.792 -11.796 18.862 1.00 86.81 91 THR A C 1
ATOM 790 O O . THR A 1 91 ? -36.414 -12.936 18.580 1.00 86.81 91 THR A O 1
ATOM 793 N N . VAL A 1 92 ? -37.068 -11.434 20.116 1.00 79.19 92 VAL A N 1
ATOM 794 C CA . VAL A 1 92 ? -37.020 -12.375 21.240 1.00 79.19 92 VAL A CA 1
ATOM 795 C C . VAL A 1 92 ? -38.219 -13.316 21.136 1.00 79.19 92 VAL A C 1
ATOM 797 O O . VAL A 1 92 ? -39.335 -12.996 21.545 1.00 79.19 92 VAL A O 1
ATOM 800 N N . THR A 1 93 ? -38.007 -14.501 20.566 1.00 79.25 93 THR A N 1
ATOM 801 C CA . THR A 1 93 ? -39.037 -15.541 20.544 1.00 79.25 93 THR A CA 1
ATOM 802 C C . THR A 1 93 ? -39.237 -16.065 21.959 1.00 79.25 93 THR A C 1
ATOM 804 O O . THR A 1 93 ? -38.324 -16.652 22.547 1.00 79.25 93 THR A O 1
ATOM 807 N N . ARG A 1 94 ? -40.435 -15.864 22.520 1.00 76.56 94 ARG A N 1
ATOM 808 C CA . ARG A 1 94 ? -40.817 -16.508 23.783 1.00 76.56 94 ARG A CA 1
ATOM 809 C C . ARG A 1 94 ? -40.749 -18.020 23.593 1.00 76.56 94 ARG A C 1
ATOM 811 O O . ARG A 1 94 ? -41.201 -18.548 22.577 1.00 76.56 94 ARG A O 1
ATOM 818 N N . LEU A 1 95 ? -40.184 -18.698 24.586 1.00 76.69 95 LEU A N 1
ATOM 819 C CA . LEU A 1 95 ? -40.107 -20.151 24.605 1.00 76.69 95 LEU A CA 1
ATOM 820 C C . LEU A 1 95 ? -41.528 -20.726 24.463 1.00 76.69 95 LEU A C 1
ATOM 822 O O . LEU A 1 95 ? -42.456 -20.182 25.077 1.00 76.69 95 LEU A O 1
ATOM 826 N N . PRO A 1 96 ? -41.735 -21.774 23.647 1.00 80.31 96 PRO A N 1
ATOM 827 C CA . PRO A 1 96 ? -43.055 -22.359 23.464 1.00 80.31 96 PRO A CA 1
ATOM 828 C C . PRO A 1 96 ? -43.721 -22.684 24.805 1.00 80.31 96 PRO A C 1
ATOM 830 O O . PRO A 1 96 ? -43.060 -23.119 25.744 1.00 80.31 96 PRO A O 1
ATOM 833 N N . LYS A 1 97 ? -45.047 -22.521 24.896 1.00 71.06 97 LYS A N 1
ATOM 834 C CA . LYS A 1 97 ? -45.806 -22.688 26.154 1.00 71.06 97 LYS A CA 1
ATOM 835 C C . LYS A 1 97 ? -45.619 -24.062 26.824 1.00 71.06 97 LYS A C 1
ATOM 837 O O . LYS A 1 97 ? -45.815 -24.175 28.029 1.00 71.06 97 LYS A O 1
ATOM 842 N N . TRP A 1 98 ? -45.238 -25.086 26.059 1.00 72.50 98 TRP A N 1
ATOM 843 C CA . TRP A 1 98 ? -44.981 -26.445 26.545 1.00 72.50 98 TRP A CA 1
ATOM 844 C C . TRP A 1 98 ? -43.556 -26.665 27.077 1.00 72.50 98 TRP A C 1
ATOM 846 O O . TRP A 1 98 ? -43.307 -27.697 27.688 1.00 72.50 98 TRP A O 1
ATOM 856 N N . PHE A 1 99 ? -42.636 -25.707 26.907 1.00 72.44 99 PHE A N 1
ATOM 857 C CA . PHE A 1 99 ? -41.253 -25.807 27.392 1.00 72.44 99 PHE A CA 1
ATOM 858 C C . PHE A 1 99 ? -41.123 -25.603 28.919 1.00 72.44 99 PHE A C 1
ATOM 860 O O . PHE A 1 99 ? -40.022 -25.541 29.451 1.00 72.44 99 PHE A O 1
ATOM 867 N N . GLY A 1 100 ? -42.242 -25.515 29.647 1.00 66.81 100 GLY A N 1
ATOM 868 C CA . GLY A 1 100 ? -42.245 -25.150 31.060 1.00 66.81 100 GLY A CA 1
ATOM 869 C C . GLY A 1 100 ? -41.923 -23.666 31.243 1.00 66.81 100 GLY A C 1
ATOM 870 O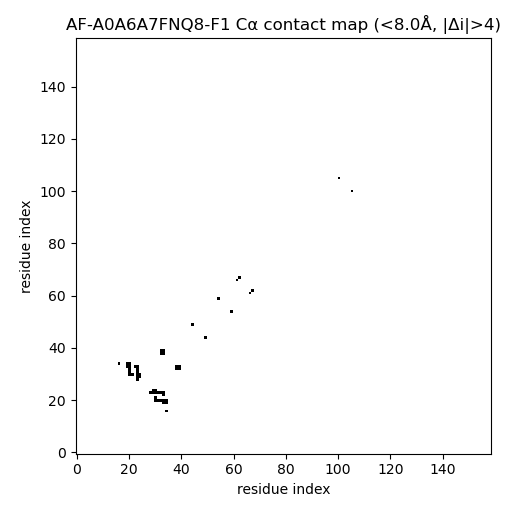 O . GLY A 1 100 ? -41.142 -23.062 30.509 1.00 66.81 100 GLY A O 1
ATOM 871 N N . GLU A 1 101 ? -42.588 -23.027 32.199 1.00 68.38 101 GLU A N 1
ATOM 872 C CA . GLU A 1 101 ? -42.227 -21.662 32.573 1.00 68.38 101 GLU A CA 1
ATOM 873 C C . GLU A 1 101 ? -40.786 -21.663 33.094 1.00 68.38 101 GLU A C 1
ATOM 875 O O . GLU A 1 101 ? -40.408 -22.569 33.836 1.00 68.38 101 GLU A O 1
ATOM 880 N N . ARG A 1 102 ? -39.992 -20.663 32.670 1.00 61.53 102 ARG A N 1
ATOM 881 C CA . ARG A 1 102 ? -38.620 -20.414 33.140 1.00 61.53 102 ARG A CA 1
ATOM 882 C C . ARG A 1 102 ? -38.522 -20.772 34.631 1.00 61.53 102 ARG A C 1
ATOM 884 O O . ARG A 1 102 ? -39.215 -20.116 35.422 1.00 61.53 102 ARG A O 1
ATOM 891 N N . PRO A 1 103 ? -37.699 -21.764 35.019 1.00 56.72 103 PRO A N 1
ATOM 892 C CA . PRO A 1 103 ? -37.399 -22.011 36.422 1.00 56.72 103 PRO A CA 1
ATOM 893 C C . PRO A 1 103 ? -36.959 -20.682 37.047 1.00 56.72 103 PRO A C 1
ATOM 895 O O . PRO A 1 103 ? -35.982 -20.085 36.603 1.00 56.72 103 PRO A O 1
ATOM 898 N N . GLY A 1 104 ? -37.775 -20.152 37.964 1.00 54.44 104 GLY A N 1
ATOM 899 C CA . GLY A 1 104 ? -37.570 -18.846 38.600 1.00 54.44 104 GLY A CA 1
ATOM 900 C C . GLY A 1 104 ? -38.726 -17.838 38.499 1.00 54.44 104 GLY A C 1
ATOM 901 O O . GLY A 1 104 ? -38.776 -16.947 39.339 1.00 54.44 104 GLY A O 1
ATOM 902 N N . LYS A 1 105 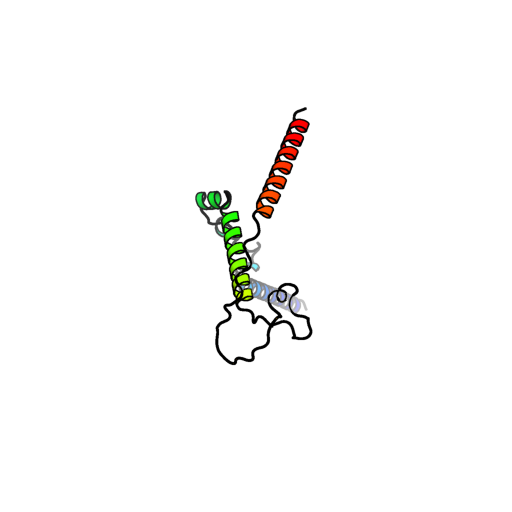? -39.686 -17.956 37.556 1.00 57.62 105 LYS A N 1
ATOM 903 C CA . LYS A 1 105 ? -40.791 -16.959 37.428 1.00 57.62 105 LYS A CA 1
ATOM 904 C C . LYS A 1 105 ? -42.193 -17.438 37.848 1.00 57.62 105 LYS A C 1
ATOM 906 O O . LYS A 1 105 ? -43.160 -16.701 37.694 1.00 57.62 105 LYS A O 1
ATOM 911 N N . LYS A 1 106 ? -42.320 -18.610 38.481 1.00 47.44 106 LYS A N 1
ATOM 912 C CA . LYS A 1 106 ? -43.512 -18.962 39.279 1.00 47.44 106 LYS A CA 1
ATOM 913 C C . LYS A 1 106 ? -43.132 -19.581 40.617 1.00 47.44 106 LYS A C 1
ATOM 915 O O . LYS A 1 106 ? -42.863 -20.769 40.728 1.00 47.44 106 LYS A O 1
ATOM 920 N N . GLY A 1 107 ? -43.151 -18.726 41.627 1.00 45.22 107 GLY A N 1
ATOM 921 C CA . GLY A 1 107 ? -43.114 -19.081 43.044 1.00 45.22 107 GLY A CA 1
ATOM 922 C C . GLY A 1 107 ? -43.775 -18.010 43.913 1.00 45.22 107 GLY A C 1
ATOM 923 O O . GLY A 1 107 ? -44.282 -18.315 44.986 1.00 45.22 107 GLY A O 1
ATOM 924 N N . GLN A 1 108 ? -43.869 -16.765 43.435 1.00 46.09 108 GLN A N 1
ATOM 925 C CA . GLN A 1 108 ? -44.686 -15.750 44.085 1.00 46.09 108 GLN A CA 1
ATOM 926 C C . GLN A 1 108 ? -46.116 -15.782 43.542 1.00 46.09 108 GLN A C 1
ATOM 928 O O . GLN A 1 108 ? -46.374 -15.433 42.396 1.00 46.09 108 GLN A O 1
ATOM 933 N N . LYS A 1 109 ? -47.032 -16.143 44.444 1.00 44.22 109 LYS A N 1
ATOM 934 C CA . LYS A 1 109 ? -48.470 -15.856 44.394 1.00 44.22 109 LYS A CA 1
ATOM 935 C C . LYS A 1 109 ? -49.298 -16.736 43.445 1.00 44.22 109 LYS A C 1
ATOM 937 O O . LYS A 1 109 ? -49.655 -16.368 42.335 1.00 44.22 109 LYS A O 1
ATOM 942 N N . GLY A 1 110 ? -49.665 -17.904 43.965 1.00 33.31 110 GLY A N 1
ATOM 943 C CA . GLY A 1 110 ? -50.773 -18.726 43.480 1.00 33.31 110 GLY A CA 1
ATOM 944 C C . GLY A 1 110 ? -51.701 -19.081 44.637 1.00 33.31 110 GLY A C 1
ATOM 945 O O . GLY A 1 110 ? -51.774 -20.237 45.035 1.00 33.31 110 GLY A O 1
ATOM 946 N N . GLY A 1 111 ? -52.338 -18.063 45.210 1.00 36.44 111 GLY A N 1
ATOM 947 C CA . GLY A 1 111 ? -53.454 -18.177 46.136 1.00 36.44 111 GLY A CA 1
ATOM 948 C C . GLY A 1 111 ? -54.404 -17.023 45.839 1.00 36.44 111 GLY A C 1
ATOM 949 O O . GLY A 1 111 ? -53.988 -15.870 45.926 1.00 36.44 111 GLY A O 1
ATOM 950 N N . ASP A 1 112 ? -55.636 -17.392 45.507 1.00 33.25 112 ASP A N 1
ATOM 951 C CA . ASP A 1 112 ? -56.824 -16.575 45.250 1.00 33.25 112 ASP A CA 1
ATOM 952 C C . ASP A 1 112 ? -57.139 -16.181 43.795 1.00 33.25 112 ASP A C 1
ATOM 954 O O . ASP A 1 112 ? -56.324 -15.649 43.043 1.00 33.25 112 ASP A O 1
ATOM 958 N N . GLU A 1 113 ? -58.369 -16.530 43.419 1.00 38.59 113 GLU A N 1
ATOM 959 C CA . GLU A 1 113 ? -59.002 -16.405 42.115 1.00 38.59 113 GLU A CA 1
ATOM 960 C C . GLU A 1 113 ? -59.608 -15.008 41.954 1.00 38.59 113 GLU A C 1
ATOM 962 O O . GLU A 1 113 ? -60.456 -14.623 42.753 1.00 38.59 113 GLU A O 1
ATOM 967 N N . THR A 1 114 ? -59.287 -14.264 40.893 1.00 29.97 114 THR A N 1
ATOM 968 C CA . THR A 1 114 ? -60.213 -13.248 40.358 1.00 29.97 114 THR A CA 1
ATOM 969 C C . THR A 1 114 ? -59.915 -12.993 38.872 1.00 29.97 114 THR A C 1
ATOM 971 O O . THR A 1 114 ? -58.768 -12.704 38.533 1.00 29.97 114 THR A O 1
ATOM 974 N N . PRO A 1 115 ? -60.903 -13.138 37.969 1.00 48.97 115 PRO A N 1
ATOM 975 C CA . PRO A 1 115 ? -60.766 -12.799 36.556 1.00 48.97 115 PRO A CA 1
ATOM 976 C C . PRO A 1 115 ? -60.926 -11.286 36.374 1.00 48.97 115 PRO A C 1
ATOM 978 O O . PRO A 1 115 ? -62.004 -10.764 36.645 1.00 48.97 115 PRO A O 1
ATOM 981 N N . ASP A 1 116 ? -59.887 -10.592 35.911 1.00 30.72 116 ASP A N 1
ATOM 982 C CA . ASP A 1 116 ? -60.016 -9.198 35.486 1.00 30.72 116 ASP A CA 1
ATOM 983 C C . ASP A 1 116 ? -59.208 -8.932 34.215 1.00 30.72 116 ASP A C 1
ATOM 985 O O . ASP A 1 116 ? -58.055 -9.337 34.055 1.00 30.72 116 ASP A O 1
ATOM 989 N N . GLU A 1 117 ? -59.921 -8.341 33.272 1.00 39.56 117 GLU A N 1
ATOM 990 C CA . GLU A 1 117 ? -59.555 -8.017 31.910 1.00 39.56 117 GLU A CA 1
ATOM 991 C C . GLU A 1 117 ? -59.036 -6.579 31.896 1.00 39.56 117 GLU A C 1
ATOM 993 O O . GLU A 1 117 ? -59.777 -5.671 32.252 1.00 39.56 117 GLU A O 1
ATOM 998 N N . GLY A 1 118 ? -57.805 -6.353 31.433 1.00 32.50 118 GLY A N 1
ATOM 999 C CA . GLY A 1 118 ? -57.345 -5.012 31.068 1.00 32.50 118 GLY A CA 1
ATOM 1000 C C . GLY A 1 118 ? -55.952 -4.645 31.569 1.00 32.50 118 GLY A C 1
ATOM 1001 O O . GLY A 1 118 ? -55.645 -4.793 32.739 1.00 32.50 118 GLY A O 1
ATOM 1002 N N . GLU A 1 119 ? -55.156 -4.128 30.629 1.00 38.94 119 GLU A N 1
ATOM 1003 C CA . GLU A 1 119 ? -54.241 -2.997 30.837 1.00 38.94 119 GLU A CA 1
ATOM 1004 C C . GLU A 1 119 ? -53.152 -3.133 31.915 1.00 38.94 119 GLU A C 1
ATOM 1006 O O . GLU A 1 119 ? -53.402 -2.884 33.079 1.00 38.94 119 GLU A O 1
ATOM 1011 N N . GLU A 1 120 ? -51.907 -3.403 31.509 1.00 31.61 120 GLU A N 1
ATOM 1012 C CA . GLU A 1 120 ? -50.740 -2.618 31.954 1.00 31.61 120 GLU A CA 1
ATOM 1013 C C . GLU A 1 120 ? -49.455 -3.109 31.279 1.00 31.61 120 GLU A C 1
ATOM 1015 O O . GLU A 1 120 ? -49.299 -4.285 30.946 1.00 31.61 120 GLU A O 1
ATOM 1020 N N . GLY A 1 121 ? -48.548 -2.170 31.018 1.00 44.53 121 GLY A N 1
ATOM 1021 C CA . GLY A 1 121 ? -47.274 -2.428 30.366 1.00 44.53 121 GLY A CA 1
ATOM 1022 C C . GLY A 1 121 ? -46.392 -3.389 31.160 1.00 44.53 121 GLY A C 1
ATOM 1023 O O . GLY A 1 121 ? -46.201 -3.233 32.360 1.00 44.53 121 GLY A O 1
ATOM 1024 N N . GLU A 1 122 ? -45.791 -4.350 30.466 1.00 37.78 122 GLU A N 1
ATOM 1025 C CA . GLU A 1 122 ? -44.629 -5.068 30.983 1.00 37.78 122 GLU A CA 1
ATOM 1026 C C . GLU A 1 122 ? -43.423 -4.520 30.211 1.00 37.78 122 GLU A C 1
ATOM 1028 O O . GLU A 1 122 ? -43.286 -4.747 29.005 1.00 37.78 122 GLU A O 1
ATOM 1033 N N . GLU A 1 123 ? -42.618 -3.702 30.898 1.00 42.12 123 GLU A N 1
ATOM 1034 C CA . GLU A 1 123 ? -41.322 -3.214 30.424 1.00 42.12 123 GLU A CA 1
ATOM 1035 C C . GLU A 1 123 ? -40.493 -4.348 29.796 1.00 42.12 123 GLU A C 1
ATOM 1037 O O . GLU A 1 123 ? -40.609 -5.514 30.206 1.00 42.12 123 GLU A O 1
ATOM 1042 N N . PRO A 1 124 ? -39.616 -4.034 28.820 1.00 48.88 124 PRO A N 1
ATOM 1043 C CA . PRO A 1 124 ? -38.595 -4.986 28.410 1.00 48.88 124 PRO A CA 1
ATOM 1044 C C . PRO A 1 124 ? -37.828 -5.467 29.656 1.00 48.88 124 PRO A C 1
ATOM 1046 O O . PRO A 1 124 ? -37.618 -4.682 30.582 1.00 48.88 124 PRO A O 1
ATOM 1049 N N . PRO A 1 125 ? -37.432 -6.752 29.718 1.00 57.44 125 PRO A N 1
ATOM 1050 C CA . PRO A 1 125 ? -36.688 -7.266 30.861 1.00 57.44 125 PRO A CA 1
ATOM 1051 C C . PRO A 1 125 ? -35.462 -6.375 31.111 1.00 57.44 125 PRO A C 1
ATOM 1053 O O . PRO A 1 125 ? -34.823 -5.970 30.133 1.00 57.44 125 PRO A O 1
ATOM 1056 N N . PRO A 1 126 ? -35.129 -6.069 32.380 1.00 57.19 126 PRO A N 1
ATOM 1057 C CA . PRO A 1 126 ? -33.948 -5.278 32.680 1.00 57.19 126 PRO A CA 1
ATOM 1058 C C . PRO A 1 126 ? -32.721 -5.943 32.042 1.00 57.19 126 PRO A C 1
ATOM 1060 O O . PRO A 1 126 ? -32.673 -7.182 31.969 1.00 57.19 126 PRO A O 1
ATOM 1063 N N . PRO A 1 127 ? -31.757 -5.144 31.545 1.00 60.38 127 PRO A N 1
ATOM 1064 C CA . PRO A 1 127 ? -30.507 -5.683 31.031 1.00 60.38 127 PRO A CA 1
ATOM 1065 C C . PRO A 1 127 ? -29.882 -6.608 32.087 1.00 60.38 127 PRO A C 1
ATOM 1067 O O . PRO A 1 127 ? -30.086 -6.387 33.287 1.00 60.38 127 PRO A O 1
ATOM 1070 N N . PRO A 1 128 ? -29.179 -7.675 31.661 1.00 60.78 128 PRO A N 1
ATOM 1071 C CA . PRO A 1 128 ? -28.470 -8.534 32.600 1.00 60.78 128 PRO A CA 1
ATOM 1072 C C . PRO A 1 128 ? -27.584 -7.666 33.510 1.00 60.78 128 PRO A C 1
ATOM 1074 O O . PRO A 1 128 ? -27.035 -6.671 33.026 1.00 60.78 128 PRO A O 1
ATOM 1077 N N . PRO A 1 129 ? -27.488 -7.985 34.816 1.00 58.22 129 PRO A N 1
ATOM 1078 C CA . PRO A 1 129 ? -26.605 -7.255 35.716 1.00 58.22 129 PRO A CA 1
ATOM 1079 C C . PRO A 1 129 ? -25.173 -7.272 35.153 1.00 58.22 129 PRO A C 1
ATOM 1081 O O . PRO A 1 129 ? -24.817 -8.248 34.480 1.00 58.22 129 PRO A O 1
ATOM 1084 N N . PRO A 1 130 ? -24.383 -6.202 35.376 1.00 57.56 130 PRO A N 1
ATOM 1085 C CA . PRO A 1 130 ? -22.978 -6.188 34.981 1.00 57.56 130 PRO A CA 1
ATOM 1086 C C . PRO A 1 130 ? -22.272 -7.430 35.549 1.00 57.56 130 PRO A C 1
ATOM 1088 O O . PRO A 1 130 ? -22.693 -7.912 36.609 1.00 57.56 130 PRO A O 1
ATOM 1091 N N . PRO A 1 131 ? -21.267 -7.978 34.836 1.00 51.00 131 PRO A N 1
ATOM 1092 C CA . PRO A 1 131 ? -20.461 -9.073 35.361 1.00 51.00 131 PRO A CA 1
ATOM 1093 C C . PRO A 1 131 ? -19.971 -8.687 36.757 1.00 51.00 131 PRO A C 1
ATOM 1095 O O . PRO A 1 131 ? -19.616 -7.537 37.011 1.00 51.00 131 PRO A O 1
ATOM 1098 N N . VAL A 1 132 ? -20.128 -9.631 37.675 1.00 48.06 132 VAL A N 1
ATOM 1099 C CA . VAL A 1 132 ? -19.786 -9.494 39.087 1.00 48.06 132 VAL A CA 1
ATOM 1100 C C . VAL A 1 132 ? -18.281 -9.217 39.165 1.00 48.06 132 VAL A C 1
ATOM 1102 O O . VAL A 1 132 ? -17.536 -9.875 38.447 1.00 48.06 132 VAL A O 1
ATOM 1105 N N . GLU A 1 133 ? -17.858 -8.285 40.028 1.00 47.50 133 GLU A N 1
ATOM 1106 C CA . GLU A 1 133 ? -16.451 -7.931 40.347 1.00 47.50 133 GLU A CA 1
ATOM 1107 C C . GLU A 1 133 ? -15.546 -9.149 40.655 1.00 47.50 133 GLU A C 1
ATOM 1109 O O . GLU A 1 133 ? -14.332 -9.030 40.665 1.00 47.50 133 GLU A O 1
ATOM 1114 N N . GLU A 1 134 ? -16.134 -10.335 40.827 1.00 42.88 134 GLU A N 1
ATOM 1115 C CA . GLU A 1 134 ? -15.475 -11.639 40.967 1.00 42.88 134 GLU A CA 1
ATOM 1116 C C . GLU A 1 134 ? -14.542 -11.984 39.785 1.00 42.88 134 GLU A C 1
ATOM 1118 O O . GLU A 1 134 ? -13.598 -12.734 39.978 1.00 42.88 134 GLU A O 1
ATOM 1123 N N . SER A 1 135 ? -14.759 -11.432 38.578 1.00 48.81 135 SER A N 1
ATOM 1124 C CA . SER A 1 135 ? -13.850 -11.651 37.436 1.00 48.81 135 SER A CA 1
ATOM 1125 C C . SER A 1 135 ? -12.640 -10.713 37.390 1.00 48.81 135 SER A C 1
ATOM 1127 O O . SER A 1 135 ? -11.674 -11.043 36.721 1.00 48.81 135 SER A O 1
ATOM 1129 N N . GLU A 1 136 ? -12.707 -9.539 38.030 1.00 48.00 136 GLU A N 1
ATOM 1130 C CA . GLU A 1 136 ? -11.532 -8.655 38.167 1.00 48.00 136 GLU A CA 1
ATOM 1131 C C . GLU A 1 136 ? -10.597 -9.180 39.267 1.00 48.00 136 GLU A C 1
ATOM 1133 O O . GLU A 1 136 ? -9.387 -9.105 39.109 1.00 48.00 136 GLU A O 1
ATOM 1138 N N . GLU A 1 137 ? -11.145 -9.777 40.334 1.00 46.00 137 GLU A N 1
ATOM 1139 C CA . GLU A 1 137 ? -10.354 -10.401 41.409 1.00 46.00 137 GLU A CA 1
ATOM 1140 C C . GLU A 1 137 ? -9.624 -11.677 40.922 1.00 46.00 137 GLU A C 1
ATOM 1142 O O . GLU A 1 137 ? -8.494 -11.916 41.329 1.00 46.00 137 GLU A O 1
ATOM 1147 N N . GLU A 1 138 ? -10.226 -12.462 40.011 1.00 46.50 138 GLU A N 1
ATOM 1148 C CA . GLU A 1 138 ? -9.569 -13.620 39.363 1.00 46.50 138 GLU A CA 1
ATOM 1149 C C . GLU A 1 138 ? -8.476 -13.202 38.351 1.00 46.50 138 GLU A C 1
ATOM 1151 O O . GLU A 1 138 ? -7.481 -13.908 38.225 1.00 46.50 138 GLU A O 1
ATOM 1156 N N . GLU A 1 139 ? -8.633 -12.073 37.638 1.00 48.81 139 GLU A N 1
ATOM 1157 C CA . GLU A 1 139 ? -7.585 -11.544 36.736 1.00 48.81 139 GLU A CA 1
ATOM 1158 C C . GLU A 1 139 ? -6.408 -10.922 37.517 1.00 48.81 139 GLU A C 1
ATOM 1160 O O . GLU A 1 139 ? -5.270 -11.063 37.080 1.00 48.81 139 GLU A O 1
ATOM 1165 N N . GLU A 1 140 ? -6.646 -10.279 38.672 1.00 53.19 140 GLU A N 1
ATOM 1166 C CA . GLU A 1 140 ? -5.564 -9.773 39.542 1.00 53.19 140 GLU A CA 1
ATOM 1167 C C . GLU A 1 140 ? -4.752 -10.912 40.199 1.00 53.19 140 GLU A C 1
ATOM 1169 O O . GLU A 1 140 ? -3.539 -10.771 40.335 1.00 53.19 140 GLU A O 1
ATOM 1174 N N . GLU A 1 141 ? -5.374 -12.045 40.568 1.00 53.66 141 GLU A N 1
ATOM 1175 C CA . GLU A 1 141 ? -4.645 -13.219 41.099 1.00 53.66 141 GLU A CA 1
ATOM 1176 C C . GLU A 1 141 ? -3.765 -13.904 40.030 1.00 53.66 141 GLU A C 1
ATOM 1178 O O . GLU A 1 141 ? -2.670 -14.356 40.357 1.00 53.66 141 GLU A O 1
ATOM 1183 N N . GLU A 1 142 ? -4.200 -13.966 38.759 1.00 56.88 142 GLU A N 1
ATOM 1184 C CA . GLU A 1 142 ? -3.376 -14.515 37.661 1.00 56.88 142 GLU A CA 1
ATOM 1185 C C . GLU A 1 142 ? -2.179 -13.604 37.310 1.00 56.88 142 GLU A C 1
ATOM 1187 O O . GLU A 1 142 ? -1.108 -14.125 36.999 1.00 56.88 142 GLU A O 1
ATOM 1192 N N . GLU A 1 143 ? -2.317 -12.269 37.379 1.00 61.69 143 GLU A N 1
ATOM 1193 C CA . GLU A 1 143 ? -1.186 -11.345 37.154 1.00 61.69 143 GLU A CA 1
ATOM 1194 C C . GLU A 1 143 ? -0.135 -11.408 38.284 1.00 61.69 143 GLU A C 1
ATOM 1196 O O . GLU A 1 143 ? 1.058 -11.335 37.988 1.00 61.69 143 GLU A O 1
ATOM 1201 N N . GLU A 1 144 ? -0.532 -11.583 39.556 1.00 66.38 144 GLU A N 1
ATOM 1202 C CA . GLU A 1 144 ? 0.432 -11.749 40.665 1.00 66.38 144 GLU A CA 1
ATOM 1203 C C . GLU A 1 144 ? 1.208 -13.083 40.583 1.00 66.38 144 GLU A C 1
ATOM 1205 O O . GLU A 1 144 ? 2.400 -13.098 40.897 1.00 66.38 144 GLU A O 1
ATOM 1210 N N . GLU A 1 145 ? 0.590 -14.190 40.136 1.00 65.62 145 GLU A N 1
ATOM 1211 C CA . GLU A 1 145 ? 1.307 -15.468 39.944 1.00 65.62 145 GLU A CA 1
ATOM 1212 C C . GLU A 1 145 ? 2.327 -15.407 38.785 1.00 65.62 145 GLU A C 1
ATOM 1214 O O . GLU A 1 145 ? 3.406 -15.990 38.907 1.00 65.62 145 GLU A O 1
ATOM 1219 N N . GLU A 1 146 ? 2.037 -14.694 37.684 1.00 64.69 146 GLU A N 1
ATOM 1220 C CA . GLU A 1 146 ? 3.003 -14.529 36.580 1.00 64.69 146 GLU A CA 1
ATOM 1221 C C . GLU A 1 146 ? 4.206 -13.646 36.976 1.00 64.69 146 GLU A C 1
ATOM 1223 O O . GLU A 1 146 ? 5.329 -13.944 36.561 1.00 64.69 146 GLU A O 1
ATOM 1228 N N . GLU A 1 147 ? 4.020 -12.600 37.798 1.00 68.19 147 GLU A N 1
ATOM 1229 C CA . GLU A 1 147 ? 5.145 -11.782 38.294 1.00 68.19 147 GLU A CA 1
ATOM 1230 C C . GLU A 1 147 ? 6.057 -12.561 39.267 1.00 68.19 147 GLU A C 1
ATOM 1232 O O . GLU A 1 147 ? 7.278 -12.400 39.200 1.00 68.19 147 GLU A O 1
ATOM 1237 N N . GLU A 1 148 ? 5.514 -13.432 40.134 1.00 68.38 148 GLU A N 1
ATOM 1238 C CA . GLU A 1 148 ? 6.344 -14.282 41.010 1.00 68.38 148 GLU A CA 1
ATOM 1239 C C . GLU A 1 148 ? 7.147 -15.335 40.218 1.00 68.38 148 GLU A C 1
ATOM 1241 O O . GLU A 1 148 ? 8.308 -15.584 40.557 1.00 68.38 148 GLU A O 1
ATOM 1246 N N . GLU A 1 149 ? 6.588 -15.930 39.151 1.00 65.69 149 GLU A N 1
ATOM 1247 C CA . GLU A 1 149 ? 7.341 -16.867 38.294 1.00 65.69 149 GLU A CA 1
ATOM 1248 C C . GLU A 1 149 ? 8.470 -16.166 37.511 1.00 65.69 149 GLU A C 1
ATOM 1250 O O . GLU A 1 149 ? 9.555 -16.741 37.376 1.00 65.69 149 GLU A O 1
ATOM 1255 N N . GLU A 1 150 ? 8.266 -14.931 37.028 1.00 64.62 150 GLU A N 1
ATOM 1256 C CA . GLU A 1 150 ? 9.337 -14.168 36.363 1.00 64.62 150 GLU A CA 1
ATOM 1257 C C . GLU A 1 150 ? 10.458 -13.762 37.341 1.00 64.62 150 GLU A C 1
ATOM 1259 O O . GLU A 1 150 ? 11.634 -13.836 36.970 1.00 64.62 150 GLU A O 1
ATOM 1264 N N . GLU A 1 151 ? 10.142 -13.388 38.591 1.00 66.44 151 GLU A N 1
ATOM 1265 C CA . GLU A 1 151 ? 11.174 -13.101 39.603 1.00 66.44 151 GLU A CA 1
ATOM 1266 C C . GLU A 1 151 ? 11.962 -14.363 40.012 1.00 66.44 151 GLU A C 1
ATOM 1268 O O . GLU A 1 151 ? 13.184 -14.282 40.179 1.00 66.44 151 GLU A O 1
ATOM 1273 N N . GLU A 1 152 ? 11.321 -15.538 40.129 1.00 64.94 152 GLU A N 1
ATOM 1274 C CA . GLU A 1 152 ? 12.038 -16.799 40.398 1.00 64.94 152 GLU A CA 1
ATOM 1275 C C . GLU A 1 152 ? 12.941 -17.225 39.222 1.00 64.94 152 GLU A C 1
ATOM 1277 O O . GLU A 1 152 ? 14.059 -17.699 39.458 1.00 64.94 152 GLU A O 1
ATOM 1282 N N . GLU A 1 153 ? 12.516 -17.036 37.963 1.00 62.72 153 GLU A N 1
ATOM 1283 C CA . GLU A 1 153 ? 13.371 -17.312 36.795 1.00 62.72 153 GLU A CA 1
ATOM 1284 C C . GLU A 1 153 ? 14.571 -16.347 36.708 1.00 62.72 153 GLU A C 1
ATOM 1286 O O . GLU A 1 153 ? 15.675 -16.780 36.356 1.00 62.72 153 GLU A O 1
ATOM 1291 N N . GLU A 1 154 ? 14.404 -15.063 37.057 1.00 63.00 154 GLU A N 1
ATOM 1292 C CA . GLU A 1 154 ? 15.525 -14.111 37.105 1.00 63.00 154 GLU A CA 1
ATOM 1293 C C . GLU A 1 154 ? 16.521 -14.432 38.238 1.00 63.00 154 GLU A C 1
ATOM 1295 O O . GLU A 1 154 ? 17.734 -14.315 38.026 1.00 63.00 154 GLU A O 1
ATOM 1300 N N . GLU A 1 155 ? 16.061 -14.890 39.413 1.00 62.81 155 GLU A N 1
ATOM 1301 C CA . GLU A 1 155 ? 16.964 -15.325 40.492 1.00 62.81 155 GLU A CA 1
ATOM 1302 C C . GLU A 1 155 ? 17.739 -16.613 40.137 1.00 62.81 155 GLU A C 1
ATOM 1304 O O . GLU A 1 155 ? 18.922 -16.712 40.481 1.00 62.81 155 GLU A O 1
ATOM 1309 N N . GLU A 1 156 ? 17.144 -17.573 39.410 1.00 58.47 156 GLU A N 1
ATOM 1310 C CA . GLU A 1 156 ? 17.864 -18.769 38.926 1.00 58.47 156 GLU A CA 1
ATOM 1311 C C . GLU A 1 156 ? 18.906 -18.452 37.832 1.00 58.47 156 GLU A C 1
ATOM 1313 O O . GLU A 1 156 ? 19.903 -19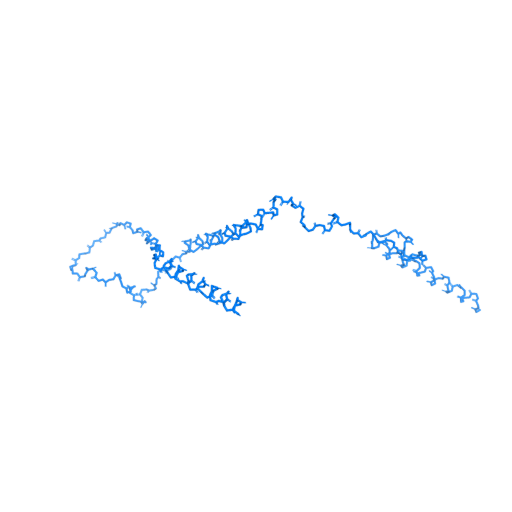.172 37.718 1.00 58.47 156 GLU A O 1
ATOM 1318 N N . GLU A 1 157 ? 18.724 -17.396 37.026 1.00 57.81 157 GLU A N 1
ATOM 1319 C CA . GLU A 1 157 ? 19.727 -16.973 36.032 1.00 57.81 157 GLU A CA 1
ATOM 1320 C C . GLU A 1 157 ? 20.911 -16.188 36.639 1.00 57.81 157 GLU A C 1
ATOM 1322 O O . GLU A 1 157 ? 21.990 -16.151 36.026 1.00 57.81 157 GLU A O 1
ATOM 1327 N N . GLU A 1 158 ? 20.754 -15.573 37.820 1.00 53.72 158 GLU A N 1
ATOM 1328 C CA . GLU A 1 158 ? 21.832 -14.841 38.509 1.00 53.72 158 GLU A CA 1
ATOM 1329 C C . GLU A 1 158 ? 22.729 -15.707 39.433 1.00 53.72 158 GLU A C 1
ATOM 1331 O O . GLU A 1 158 ? 23.806 -15.229 39.826 1.00 53.72 158 GLU A O 1
ATOM 1336 N N . GLU A 1 159 ? 22.370 -16.968 39.740 1.00 45.59 159 GLU A N 1
ATOM 1337 C CA . GLU A 1 159 ? 23.197 -17.925 40.528 1.00 45.59 159 GLU A CA 1
ATOM 1338 C C . GLU A 1 159 ? 24.204 -18.752 39.688 1.00 45.59 159 GLU A C 1
ATOM 1340 O O . GLU A 1 159 ? 25.388 -18.860 40.113 1.00 45.59 159 GLU A O 1
#

Sequence (159 aa):
RMKRQDYDFKELKERQKQQLRQKALKKGLDVEALTGKHPPKIQTASKFERRTDRRTYDDKKKLFEGGWDEVIKEEKEKFWKDHYEEFMGRTVTRLPKWFGERPGKKGQKGGDETPDEGEEGEEPPPPPPPPVEESEEEEEEEEEEEEEEEEEEEEEEEE

pLDDT: mean 74.98, std 19.74, range [29.97, 97.56]